Protein AF-A0A7Y3L7Z5-F1 (afdb_monomer)

Sequence (48 aa):
MSDPWFSKNLEFVGYTDQGGMPGGTQVMLNKGYVFIGKNEGVSVIDVR

pLDDT: mean 84.52, std 11.8, range [45.66, 96.88]

Mean predicted aligned error: 6.12 Å

Secondary structure (DSSP, 8-state):
---TT--TT--------TTT---EEEEEEETTE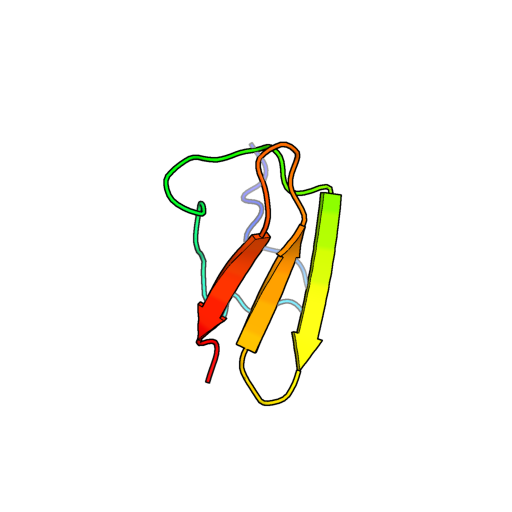EEEEETTEEEEEE--

Structure (mmCIF, N/CA/C/O backbone):
data_AF-A0A7Y3L7Z5-F1
#
_entry.id   AF-A0A7Y3L7Z5-F1
#
loop_
_atom_site.group_PDB
_atom_site.id
_atom_site.type_symbol
_atom_site.label_atom_id
_atom_site.label_alt_id
_atom_site.label_comp_id
_atom_site.label_asym_id
_atom_site.label_entity_id
_atom_site.label_seq_id
_atom_site.pdbx_PDB_ins_code
_atom_site.Cartn_x
_atom_site.Cartn_y
_atom_site.Cartn_z
_atom_site.occupancy
_atom_site.B_iso_or_equiv
_atom_site.auth_seq_id
_atom_site.auth_comp_id
_atom_site.auth_asym_id
_atom_site.auth_atom_id
_atom_site.pdbx_PDB_model_num
ATOM 1 N N . MET A 1 1 ? 23.204 5.279 -14.035 1.00 45.66 1 MET A N 1
ATOM 2 C CA . MET A 1 1 ? 22.298 4.865 -12.947 1.00 45.66 1 MET A CA 1
ATOM 3 C C . MET A 1 1 ? 21.525 3.679 -13.490 1.00 45.66 1 MET A C 1
ATOM 5 O O . MET A 1 1 ? 20.880 3.846 -14.515 1.00 45.66 1 MET A O 1
ATOM 9 N N . SER A 1 2 ? 21.734 2.473 -12.958 1.00 54.91 2 SER A N 1
ATOM 10 C CA . SER A 1 2 ? 20.970 1.298 -13.397 1.00 54.91 2 SER A CA 1
ATOM 11 C C . SER A 1 2 ? 19.509 1.562 -13.084 1.00 54.91 2 SER A C 1
ATOM 13 O O . SER A 1 2 ? 19.205 1.900 -11.943 1.00 54.91 2 SER A O 1
ATOM 15 N N . ASP A 1 3 ? 18.646 1.467 -14.084 1.00 57.16 3 ASP A N 1
ATOM 16 C CA . ASP A 1 3 ? 17.217 1.662 -13.903 1.00 57.16 3 ASP A CA 1
ATOM 17 C C . ASP A 1 3 ? 16.700 0.568 -12.944 1.00 57.16 3 ASP A C 1
ATOM 19 O O . ASP A 1 3 ? 16.716 -0.610 -13.319 1.00 57.16 3 ASP A O 1
ATOM 23 N N . PRO A 1 4 ? 16.352 0.890 -11.679 1.00 59.84 4 PRO A N 1
ATOM 24 C CA . PRO A 1 4 ? 16.097 -0.120 -10.645 1.00 59.84 4 PRO A CA 1
ATOM 25 C C . PRO A 1 4 ? 14.855 -0.968 -10.952 1.00 59.84 4 PRO A C 1
ATOM 27 O O . PRO A 1 4 ? 14.656 -2.025 -10.355 1.00 59.84 4 PRO A O 1
ATOM 30 N N . TRP A 1 5 ? 14.050 -0.522 -11.915 1.00 63.03 5 TRP A N 1
ATOM 31 C CA . TRP A 1 5 ? 12.827 -1.170 -12.368 1.00 63.03 5 TRP A CA 1
ATOM 32 C C . TRP A 1 5 ? 13.071 -2.373 -13.284 1.00 63.03 5 TRP A C 1
ATOM 34 O O . TRP A 1 5 ? 12.186 -3.211 -13.430 1.00 63.03 5 TRP A O 1
ATOM 44 N N . PHE A 1 6 ? 14.267 -2.514 -13.862 1.00 66.12 6 PHE A N 1
ATOM 45 C CA . PHE A 1 6 ? 14.584 -3.620 -14.766 1.00 66.12 6 PHE A CA 1
ATOM 46 C C . PHE A 1 6 ? 15.383 -4.712 -14.055 1.00 66.12 6 PHE A C 1
ATOM 48 O O . PHE A 1 6 ? 16.582 -4.891 -14.266 1.00 66.12 6 PHE A O 1
ATOM 55 N N . SER A 1 7 ? 14.687 -5.480 -13.219 1.00 76.69 7 SER A N 1
ATOM 56 C CA . SER A 1 7 ? 15.197 -6.744 -12.679 1.00 76.69 7 SER A CA 1
ATOM 57 C C . SER A 1 7 ? 14.524 -7.920 -13.382 1.00 76.69 7 SER A C 1
ATOM 59 O O . SER A 1 7 ? 13.317 -7.916 -13.611 1.00 76.69 7 SER A O 1
ATOM 61 N N . LYS A 1 8 ? 15.297 -8.955 -13.733 1.00 84.62 8 LYS A N 1
ATOM 62 C CA . LYS A 1 8 ? 14.728 -10.174 -14.328 1.00 84.62 8 LYS A CA 1
ATOM 63 C C . LYS A 1 8 ? 13.790 -10.844 -13.318 1.00 84.62 8 LYS A C 1
ATOM 65 O O . LYS A 1 8 ? 14.164 -11.000 -12.160 1.00 84.62 8 LYS A O 1
ATOM 70 N N . ASN A 1 9 ? 12.619 -11.278 -13.783 1.00 88.12 9 ASN A N 1
ATOM 71 C CA . ASN A 1 9 ? 11.566 -11.912 -12.978 1.00 88.12 9 ASN A CA 1
ATOM 72 C C . ASN A 1 9 ? 10.914 -11.004 -11.916 1.00 88.12 9 ASN A C 1
ATOM 74 O O . ASN A 1 9 ? 10.309 -11.525 -10.983 1.00 88.12 9 ASN A O 1
ATOM 78 N N . LEU A 1 10 ? 11.017 -9.675 -12.049 1.00 86.00 10 LEU A N 1
ATOM 79 C CA . LEU A 1 10 ? 10.200 -8.726 -11.291 1.00 86.00 10 LEU A CA 1
ATOM 80 C C . LEU A 1 10 ? 9.268 -7.964 -12.238 1.00 86.00 10 LEU A C 1
ATOM 82 O O . LEU A 1 10 ? 9.654 -7.608 -13.349 1.00 86.00 10 LEU A O 1
ATOM 86 N N . GLU A 1 11 ? 8.058 -7.693 -11.764 1.00 86.12 11 GLU A N 1
ATOM 87 C CA . GLU A 1 11 ? 7.088 -6.805 -12.398 1.0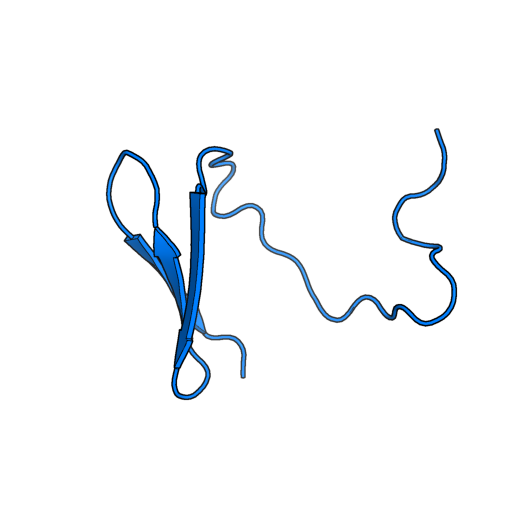0 86.12 11 GLU A CA 1
ATOM 88 C C . GLU A 1 11 ? 6.736 -5.699 -11.403 1.00 86.12 11 GLU A C 1
ATOM 90 O O . GLU A 1 11 ? 6.530 -5.954 -10.214 1.00 86.12 11 GLU A O 1
ATOM 95 N N . PHE A 1 12 ? 6.696 -4.456 -11.874 1.00 85.75 12 PHE A N 1
ATOM 96 C CA . PHE A 1 12 ? 6.274 -3.334 -11.051 1.00 85.75 12 PHE A CA 1
ATOM 97 C C . PHE A 1 12 ? 4.746 -3.306 -10.949 1.00 85.75 12 PHE A C 1
ATOM 99 O O . PHE A 1 12 ? 4.066 -3.061 -11.940 1.00 85.75 12 PHE A O 1
ATOM 106 N N . VAL A 1 13 ? 4.218 -3.528 -9.743 1.00 87.50 13 VAL A N 1
ATOM 107 C CA . VAL A 1 13 ? 2.764 -3.575 -9.495 1.00 87.50 13 VAL A CA 1
ATOM 108 C C . VAL A 1 13 ? 2.229 -2.257 -8.916 1.00 87.50 13 VAL A C 1
ATOM 110 O O . VAL A 1 13 ? 1.083 -1.894 -9.155 1.00 87.50 13 VAL A O 1
ATOM 113 N N . GLY A 1 14 ? 3.049 -1.504 -8.178 1.00 88.00 14 GLY A N 1
ATOM 114 C CA . GLY A 1 14 ? 2.648 -0.236 -7.568 1.00 88.00 14 GLY A CA 1
ATOM 115 C C . GLY A 1 14 ? 3.715 0.353 -6.644 1.00 88.00 14 GLY A C 1
ATOM 116 O O . GLY A 1 14 ? 4.704 -0.304 -6.317 1.00 88.00 14 GLY A O 1
ATOM 117 N N . TYR A 1 15 ? 3.517 1.607 -6.227 1.00 89.06 15 TYR A N 1
ATOM 118 C CA . TYR A 1 15 ? 4.457 2.350 -5.384 1.00 89.06 15 TYR A CA 1
ATOM 119 C C . TYR A 1 15 ? 3.751 3.355 -4.474 1.00 89.06 15 TYR A C 1
ATOM 121 O O . TYR A 1 15 ? 2.778 3.997 -4.865 1.00 89.06 15 TYR A O 1
ATOM 129 N N . THR A 1 16 ? 4.302 3.538 -3.277 1.00 88.75 16 THR A N 1
ATOM 130 C CA . THR A 1 16 ? 4.018 4.672 -2.398 1.00 88.75 16 THR A CA 1
ATOM 131 C C . THR A 1 16 ? 5.298 5.072 -1.671 1.00 88.75 16 THR A C 1
ATOM 133 O O . THR A 1 16 ? 6.071 4.218 -1.238 1.00 88.75 16 THR A O 1
ATOM 136 N N . ASP A 1 17 ? 5.507 6.374 -1.518 1.00 87.56 17 ASP A N 1
ATOM 137 C CA . ASP A 1 17 ? 6.593 6.964 -0.731 1.00 87.56 17 ASP A CA 1
ATOM 138 C C . ASP A 1 17 ? 6.185 7.230 0.731 1.00 87.56 17 ASP A C 1
ATOM 140 O O . ASP A 1 17 ? 6.954 7.801 1.505 1.00 87.56 17 ASP A O 1
ATOM 144 N N . GLN A 1 18 ? 4.958 6.839 1.104 1.00 86.38 18 GLN A N 1
ATOM 145 C CA . GLN A 1 18 ? 4.361 7.065 2.421 1.00 86.38 18 GLN A CA 1
ATOM 146 C C . GLN A 1 18 ? 4.301 8.547 2.825 1.00 86.38 18 GLN A C 1
ATOM 148 O O . GLN A 1 18 ? 4.408 8.864 4.013 1.00 86.38 18 GLN A O 1
ATOM 153 N N . GLY A 1 19 ? 4.136 9.448 1.853 1.00 87.25 19 GLY A N 1
ATOM 154 C CA . GLY A 1 19 ? 4.169 10.892 2.088 1.00 87.25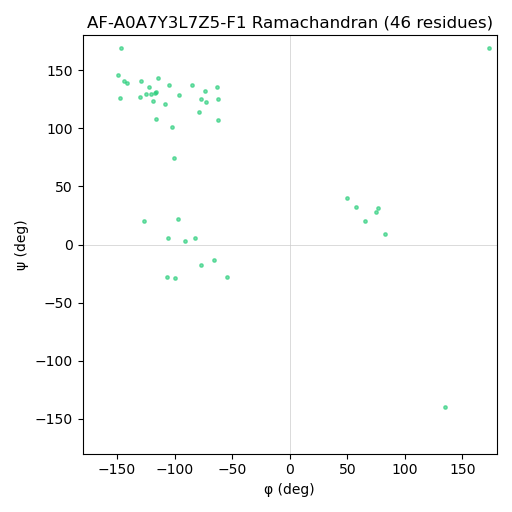 19 GLY A CA 1
ATOM 155 C C . GLY A 1 19 ? 5.590 11.424 2.281 1.00 87.25 19 GLY A C 1
ATOM 156 O O . GLY A 1 19 ? 5.793 12.362 3.047 1.00 87.25 19 GLY A O 1
ATOM 157 N N . GLY A 1 20 ? 6.572 10.800 1.628 1.00 85.88 20 GLY A N 1
ATOM 158 C CA . GLY A 1 20 ? 7.983 11.174 1.708 1.00 85.88 20 GLY A CA 1
ATOM 159 C C . GLY A 1 20 ? 8.666 10.766 3.015 1.00 85.88 20 GLY A C 1
ATOM 160 O O . GLY A 1 20 ? 9.606 11.438 3.432 1.00 85.88 20 GLY A O 1
ATOM 161 N N . MET A 1 21 ? 8.203 9.696 3.674 1.00 78.75 21 MET A N 1
ATOM 162 C CA . MET A 1 21 ? 8.684 9.274 4.995 1.00 78.75 21 MET A CA 1
ATOM 163 C C . MET A 1 21 ? 9.662 8.082 4.903 1.00 78.75 21 MET A C 1
ATOM 165 O O . MET A 1 21 ? 9.222 6.936 4.806 1.00 78.75 21 MET A 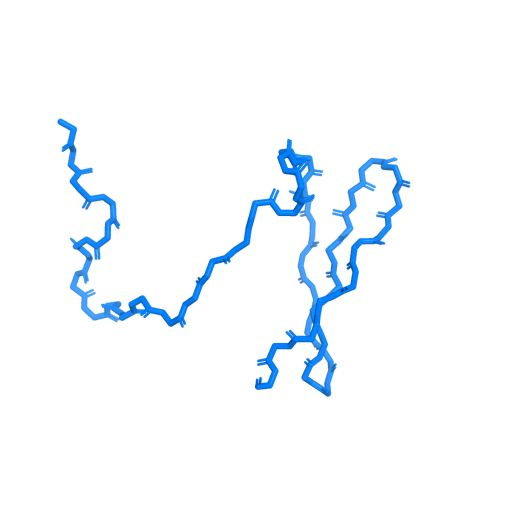O 1
ATOM 169 N N . PRO A 1 22 ? 10.989 8.296 4.992 1.00 72.56 22 PRO A N 1
ATOM 170 C CA . PRO A 1 22 ? 11.993 7.265 4.695 1.00 72.56 22 PRO A CA 1
ATOM 171 C C . PRO A 1 22 ? 12.289 6.274 5.844 1.00 72.56 22 PRO A C 1
ATOM 173 O O . PRO A 1 22 ? 13.203 5.464 5.729 1.00 72.56 22 PRO A O 1
ATOM 176 N N . GLY A 1 23 ? 11.558 6.323 6.964 1.00 80.50 23 GLY A N 1
ATOM 177 C CA . GLY A 1 23 ? 11.908 5.632 8.220 1.00 80.50 23 GLY A CA 1
ATOM 178 C C . GLY A 1 23 ? 11.250 4.268 8.486 1.00 80.50 23 GLY A C 1
ATOM 179 O O . GLY A 1 23 ? 11.114 3.896 9.651 1.00 80.50 23 GLY A O 1
ATOM 180 N N . GLY A 1 24 ? 10.776 3.551 7.463 1.00 74.69 24 GLY A N 1
ATOM 181 C CA . GLY A 1 24 ? 10.126 2.245 7.643 1.00 74.69 24 GLY A CA 1
ATOM 182 C C . GLY A 1 24 ? 11.122 1.139 8.014 1.00 74.69 24 GLY A C 1
ATOM 183 O O . GLY A 1 24 ? 12.059 0.884 7.264 1.00 74.69 24 GLY A O 1
ATOM 184 N N . THR A 1 25 ? 10.915 0.465 9.150 1.00 83.69 25 THR A N 1
ATOM 185 C CA . THR A 1 25 ? 11.803 -0.608 9.650 1.00 83.69 25 THR A CA 1
ATOM 186 C C . THR A 1 25 ? 11.202 -2.005 9.508 1.00 83.69 25 THR A C 1
ATOM 188 O O . THR A 1 25 ? 11.941 -2.977 9.358 1.00 83.69 25 THR A O 1
ATOM 191 N N . GLN A 1 26 ? 9.871 -2.122 9.526 1.00 88.50 26 GLN A N 1
ATOM 192 C CA . GLN A 1 26 ? 9.161 -3.399 9.437 1.00 88.50 26 GLN A CA 1
ATOM 193 C C . GLN A 1 26 ? 7.904 -3.274 8.573 1.00 88.50 26 GLN A C 1
ATOM 195 O O . GLN A 1 26 ? 7.155 -2.307 8.700 1.00 88.50 26 GLN A O 1
ATOM 200 N N . VAL A 1 27 ? 7.644 -4.286 7.741 1.00 92.06 27 VAL A N 1
ATOM 201 C CA . VAL A 1 27 ? 6.442 -4.396 6.901 1.00 92.06 27 VAL A CA 1
ATOM 202 C C . VAL A 1 27 ? 5.690 -5.674 7.266 1.00 92.06 27 VAL A C 1
ATOM 204 O O . VAL A 1 27 ? 6.280 -6.752 7.314 1.00 92.06 27 VAL A O 1
ATOM 207 N N . MET A 1 28 ? 4.388 -5.558 7.522 1.00 95.31 28 MET A N 1
ATOM 208 C CA . MET A 1 28 ? 3.488 -6.681 7.800 1.00 95.31 28 MET A CA 1
ATOM 209 C C . MET A 1 28 ? 2.255 -6.591 6.900 1.00 95.31 28 MET A C 1
ATOM 211 O O . MET A 1 28 ? 1.725 -5.504 6.696 1.00 95.31 28 MET A O 1
ATOM 215 N N . LEU A 1 29 ? 1.773 -7.724 6.390 1.00 94.94 29 LEU A N 1
ATOM 216 C CA . LEU A 1 29 ? 0.578 -7.804 5.546 1.00 94.94 29 LEU A CA 1
ATOM 217 C C . LEU A 1 29 ? -0.493 -8.643 6.244 1.00 94.94 29 LEU A C 1
ATOM 219 O O . LEU A 1 29 ? -0.223 -9.763 6.677 1.00 94.94 29 LEU A O 1
ATOM 223 N N . ASN A 1 30 ? -1.720 -8.129 6.312 1.00 96.88 30 ASN A N 1
ATOM 224 C CA . ASN A 1 30 ? -2.869 -8.888 6.795 1.00 96.88 30 ASN A CA 1
ATOM 225 C C . ASN A 1 30 ? -4.150 -8.446 6.073 1.00 96.88 30 ASN A C 1
ATOM 227 O O . ASN A 1 30 ? -4.483 -7.265 6.071 1.00 96.88 30 ASN A O 1
ATOM 231 N N . LYS A 1 31 ? -4.884 -9.399 5.481 1.00 96.19 31 LYS A N 1
ATOM 232 C CA . LYS A 1 31 ? -6.200 -9.183 4.838 1.00 96.19 31 LYS A CA 1
ATOM 233 C C . LYS A 1 31 ? -6.256 -8.003 3.844 1.00 96.19 31 LYS A C 1
ATOM 235 O O . LYS A 1 31 ? -7.249 -7.287 3.804 1.00 96.19 31 LYS A O 1
ATOM 240 N N . GLY A 1 32 ? -5.208 -7.805 3.041 1.00 96.12 32 GLY A N 1
ATOM 241 C CA . GLY A 1 32 ? -5.159 -6.724 2.045 1.00 96.12 32 GLY A CA 1
ATOM 242 C C . GLY A 1 32 ? -4.732 -5.361 2.594 1.00 96.12 32 GLY A C 1
ATOM 243 O O . GLY A 1 32 ? -4.789 -4.377 1.870 1.00 96.12 32 GLY A O 1
ATOM 244 N N . TYR A 1 33 ? -4.274 -5.307 3.845 1.00 96.62 33 TYR A N 1
ATOM 245 C CA . TYR A 1 33 ? -3.696 -4.111 4.444 1.00 96.62 33 TYR A CA 1
ATOM 246 C C . TYR A 1 33 ? -2.234 -4.338 4.796 1.00 96.62 33 TYR A C 1
ATOM 248 O O . TYR A 1 33 ? -1.885 -5.333 5.444 1.00 96.62 33 TYR A O 1
ATOM 256 N N . VAL A 1 34 ? -1.390 -3.395 4.392 1.00 95.38 34 VAL A N 1
ATOM 257 C CA . VAL A 1 34 ? 0.017 -3.340 4.777 1.00 95.38 34 VAL A CA 1
ATOM 258 C C . VAL A 1 34 ? 0.178 -2.390 5.956 1.00 95.38 34 VAL A C 1
ATOM 260 O O . VAL A 1 34 ? -0.267 -1.246 5.912 1.00 95.38 34 VAL A O 1
ATOM 263 N N . PHE A 1 35 ? 0.844 -2.873 6.998 1.00 94.19 35 PHE A N 1
ATOM 264 C CA . PHE A 1 35 ? 1.213 -2.138 8.198 1.00 94.19 35 PHE A CA 1
ATOM 265 C C . PHE A 1 35 ? 2.718 -1.913 8.175 1.00 94.19 35 PHE A C 1
ATOM 267 O O . PHE A 1 35 ? 3.492 -2.873 8.128 1.00 94.19 35 PHE A O 1
ATOM 274 N N . ILE A 1 36 ? 3.132 -0.651 8.208 1.00 93.31 36 ILE A N 1
ATOM 275 C CA . ILE A 1 36 ? 4.542 -0.269 8.140 1.00 93.31 36 ILE A CA 1
ATOM 276 C C . ILE A 1 36 ? 4.918 0.401 9.450 1.00 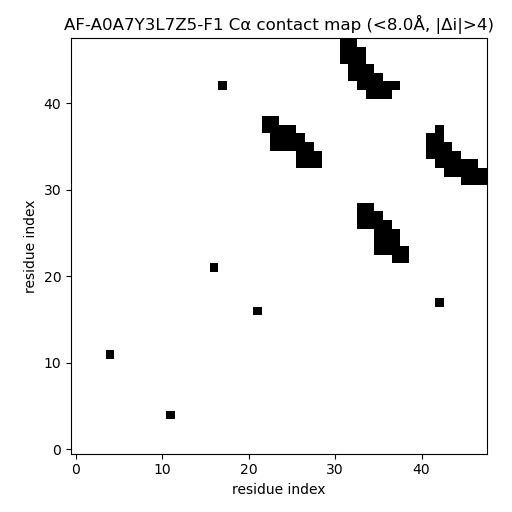93.31 36 ILE A C 1
ATOM 278 O O . ILE A 1 36 ? 4.482 1.521 9.726 1.00 93.31 36 ILE A O 1
ATOM 282 N N . GLY A 1 37 ? 5.700 -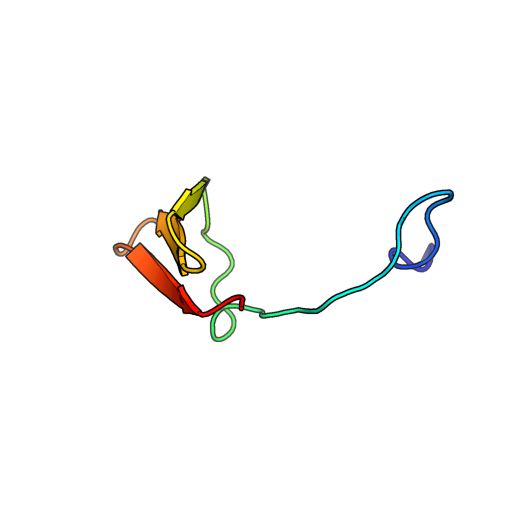0.314 10.258 1.00 91.50 37 GLY A N 1
ATOM 283 C CA . GLY A 1 37 ? 6.264 0.201 11.499 1.00 91.50 37 GLY A CA 1
ATOM 284 C C . GLY A 1 37 ? 7.392 1.186 11.205 1.00 91.50 37 GLY A C 1
ATOM 285 O O . GLY A 1 37 ? 8.268 0.910 10.381 1.00 91.50 37 GLY A O 1
ATOM 286 N N . LYS A 1 38 ? 7.351 2.338 11.872 1.00 87.12 38 LYS A N 1
ATOM 287 C CA . LYS A 1 38 ? 8.328 3.427 11.754 1.00 87.12 38 LYS A CA 1
ATOM 288 C C . LYS A 1 38 ? 8.498 4.139 13.097 1.00 87.12 38 LYS A C 1
ATOM 290 O O . LYS A 1 38 ? 7.707 3.936 14.014 1.00 87.12 38 LYS A O 1
ATOM 295 N N . ASN A 1 39 ? 9.509 5.001 13.203 1.00 80.00 39 ASN A N 1
ATOM 296 C CA . ASN A 1 39 ? 9.868 5.687 14.456 1.00 80.00 39 ASN A CA 1
ATOM 297 C C . ASN A 1 39 ? 8.709 6.470 15.109 1.00 80.00 39 ASN A C 1
ATOM 299 O O . ASN A 1 39 ? 8.687 6.630 16.323 1.00 80.00 39 ASN A O 1
ATOM 303 N N . GLU A 1 40 ? 7.747 6.940 14.314 1.00 81.31 40 GLU A N 1
ATOM 304 C CA . GLU A 1 40 ? 6.638 7.802 14.756 1.00 81.31 40 GLU A CA 1
ATOM 305 C C . GLU A 1 40 ? 5.289 7.066 14.839 1.00 81.31 40 GLU A C 1
ATOM 307 O O . GLU A 1 40 ? 4.254 7.691 15.064 1.00 81.31 40 GLU A O 1
ATOM 312 N N . GLY A 1 41 ? 5.269 5.744 14.631 1.00 87.62 41 GLY A N 1
ATOM 313 C CA . GLY A 1 41 ? 4.048 4.940 14.690 1.00 87.62 41 GLY A CA 1
ATOM 314 C C . GLY A 1 41 ? 3.919 3.959 13.530 1.00 87.62 41 GLY A C 1
ATOM 315 O O . GLY A 1 41 ? 4.886 3.316 13.127 1.00 87.62 41 GLY A O 1
ATOM 316 N N . VAL A 1 42 ? 2.700 3.815 13.006 1.00 91.31 42 VAL A N 1
ATOM 317 C CA . VAL A 1 42 ? 2.370 2.819 11.977 1.00 91.31 42 VAL A CA 1
ATOM 318 C C . VAL A 1 42 ? 1.623 3.481 10.824 1.00 91.31 42 VAL A C 1
ATOM 320 O O . VAL A 1 42 ? 0.608 4.139 11.039 1.00 91.31 42 VAL A O 1
ATOM 323 N N . SER A 1 43 ? 2.107 3.289 9.595 1.00 91.12 43 SER A N 1
ATOM 324 C CA . SER A 1 43 ? 1.320 3.557 8.383 1.00 91.12 43 SER A CA 1
ATOM 325 C C . SER A 1 43 ? 0.467 2.339 8.044 1.00 91.12 43 SER A C 1
ATOM 327 O O . SER A 1 43 ? 0.969 1.217 8.086 1.00 91.12 43 SER A O 1
ATOM 329 N N . VAL A 1 44 ? -0.792 2.559 7.665 1.00 93.88 44 VAL A N 1
ATOM 330 C CA . VAL A 1 44 ? -1.700 1.510 7.179 1.00 93.88 44 VAL A CA 1
ATOM 331 C C . VAL A 1 44 ? -2.104 1.841 5.749 1.00 93.88 44 VAL A C 1
ATOM 333 O O . VAL A 1 44 ? -2.602 2.935 5.494 1.00 93.88 44 VAL A O 1
ATOM 336 N N . ILE A 1 45 ? -1.861 0.917 4.821 1.00 93.00 45 ILE A N 1
ATOM 337 C CA . ILE A 1 45 ? -2.100 1.099 3.384 1.00 93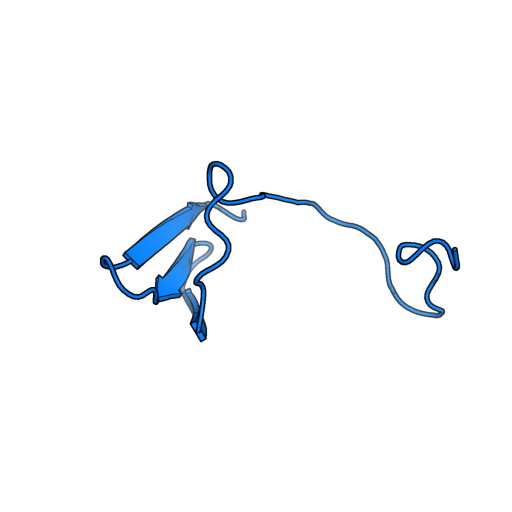.00 45 ILE A CA 1
ATOM 338 C C . ILE A 1 45 ? -3.017 -0.025 2.895 1.00 93.00 45 ILE A C 1
ATOM 340 O O . ILE A 1 45 ? -2.743 -1.193 3.171 1.00 93.00 45 ILE A O 1
ATOM 344 N N . ASP A 1 46 ? -4.091 0.318 2.181 1.00 94.75 46 ASP A N 1
ATOM 345 C CA . ASP A 1 46 ? -4.914 -0.657 1.448 1.00 94.75 46 ASP A CA 1
ATOM 346 C C . ASP A 1 46 ? -4.183 -1.051 0.156 1.00 94.75 46 ASP A C 1
ATOM 348 O O . ASP A 1 46 ? -3.766 -0.176 -0.604 1.00 94.75 46 ASP A O 1
ATOM 352 N N . VAL A 1 47 ? -3.973 -2.352 -0.051 1.00 92.50 47 VAL A N 1
ATOM 353 C CA . VAL A 1 47 ? -3.173 -2.911 -1.160 1.00 92.50 47 VAL A CA 1
ATOM 354 C C . VAL A 1 47 ? -3.936 -3.957 -1.979 1.00 92.50 47 VAL A C 1
ATOM 356 O O . VAL A 1 47 ? -3.320 -4.814 -2.613 1.00 92.50 47 VAL A O 1
ATOM 359 N N . ARG A 1 48 ? -5.268 -3.948 -1.898 1.00 88.94 48 ARG A N 1
ATOM 360 C CA . ARG A 1 48 ? -6.128 -4.792 -2.738 1.00 88.94 48 ARG A CA 1
ATOM 361 C C . ARG A 1 48 ? -6.239 -4.264 -4.160 1.00 88.94 48 ARG A C 1
ATOM 363 O O . ARG A 1 48 ? -6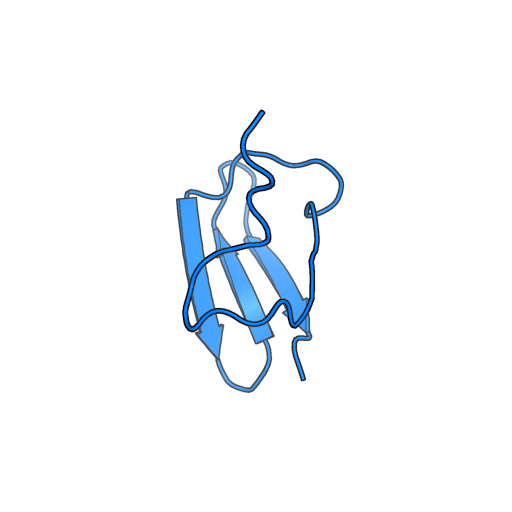.214 -3.026 -4.331 1.00 88.94 48 ARG A O 1
#

Foldseek 3Di:
DPPPCDDPPDDDDDDDCLVVDPFFDDWDDDPQWIWTDGPVGIDIDRRD

Solvent-accessible surface area (backbone atoms only — not comparable to full-atom values): 3382 Å² total; per-residue (Å²): 130,82,65,85,80,77,46,90,98,58,79,92,85,82,87,80,60,74,88,76,54,90,59,68,78,46,81,46,79,55,98,50,32,39,42,34,37,34,93,92,47,71,50,79,43,85,69,117

Nearest PDB structures (foldseek):
  8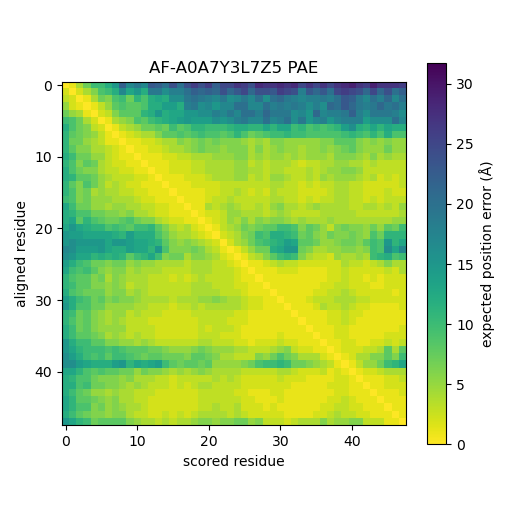riu-assembly1_E  TM=7.818E-01  e=7.855E-01  Candidatus Methanoperedenaceae archaeon GB50
  2m3x-assembly1_A  TM=5.539E-01  e=4.678E-01  Pyrococcus horikoshii OT3
  7bkb-assembly1_E  TM=7.802E-01  e=2.076E+00  Methanospirillum hungatei JF-1
  4uzr-assembly1_B  TM=5.510E-01  e=1.236E+00  Pyrococcus horikoshii
  5zbr-assembly1_B  TM=6.128E-01  e=9.832E+00  Rattus norvegicus

Radius of gyration: 12.89 Å; Cα contacts (8 Å, |Δi|>4): 47; chains: 1; bounding box: 28×23×30 Å